Protein AF-A0A915ZMP0-F1 (afdb_monomer_lite)

Sequence (181 aa):
MRIFIPIKQNDWKDAIVLISRLVYFGYNWLREKYYDQKLHFPQGFRVSDETKKQIALWNDIIQFKHKDDNDEIFCNDPLLIVEYNQPGLAARNLRELDVANVIRGTQNYIPIAFPRVHPPQSNSVIAFNSMQTLDDAVVQLFERYSNFTQGTNHPTIGRIYVVEFRRANTFDVSERRRVFN

pLDDT: mean 74.57, std 16.62, range [29.45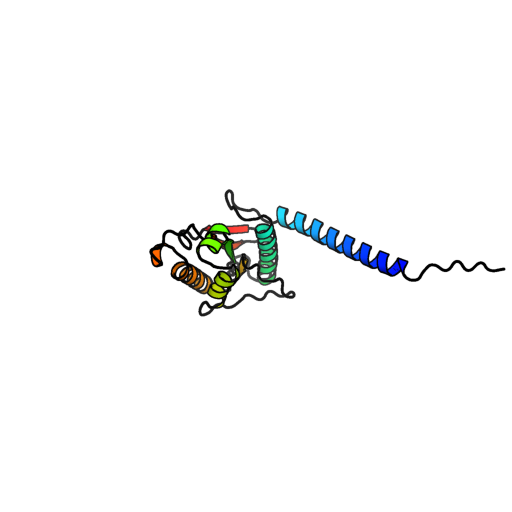, 93.19]

Radius of gyration: 22.07 Å; chains: 1; bounding box: 90×32×47 Å

Foldseek 3Di:
DDDDDDPPPVVVVVVVVVVVVVVVVVVVVVLLVVQVPLADDDPPPDDDSVVSSVVSVVLVQLCVVCVVPDQQDWSQKKKKFWFFDPQLCVQVVHDLVVLLVLLVPFPPFDFPDTPDDDDPCPSGIGIGPHPVSVVSSLVSLQCVAFCVNVVDPGDFGTWMKMWTGGGRNYIDIDTDPRSRD

Organism: NCBI:txid588596

Structure (mmCIF, N/CA/C/O backbone):
data_AF-A0A915ZMP0-F1
#
_entry.id   AF-A0A915ZMP0-F1
#
loop_
_atom_site.group_PDB
_atom_site.id
_atom_site.type_symbol
_atom_site.label_atom_id
_atom_site.label_alt_id
_atom_site.label_comp_id
_atom_site.label_asym_id
_atom_site.label_entity_id
_atom_site.label_seq_id
_atom_site.pdbx_PDB_ins_code
_atom_site.Cartn_x
_atom_site.Cartn_y
_atom_site.Cartn_z
_atom_site.occupancy
_atom_site.B_iso_or_equiv
_atom_site.auth_seq_id
_atom_site.auth_comp_id
_atom_site.auth_asym_id
_atom_site.auth_atom_id
_atom_site.pdbx_PDB_model_num
ATOM 1 N N . MET A 1 1 ? 71.442 -14.409 6.487 1.00 37.69 1 MET A N 1
ATOM 2 C CA . MET A 1 1 ? 70.434 -14.073 7.515 1.00 37.69 1 MET A CA 1
ATOM 3 C C . MET A 1 1 ? 69.215 -13.502 6.797 1.00 37.69 1 MET A C 1
ATOM 5 O O . MET A 1 1 ? 69.321 -12.422 6.236 1.00 37.69 1 MET A O 1
ATOM 9 N N . ARG A 1 2 ? 68.118 -14.262 6.666 1.00 29.45 2 ARG A N 1
ATOM 10 C CA . ARG A 1 2 ? 66.871 -13.787 6.034 1.00 29.45 2 ARG A CA 1
ATOM 11 C C . ARG A 1 2 ? 65.882 -13.447 7.145 1.00 29.45 2 ARG A C 1
ATOM 13 O O . ARG A 1 2 ? 65.534 -14.325 7.926 1.00 29.45 2 ARG A O 1
ATOM 20 N N . ILE A 1 3 ? 65.486 -12.180 7.229 1.00 34.31 3 ILE A N 1
ATOM 21 C CA . ILE A 1 3 ? 64.489 -11.694 8.185 1.00 34.31 3 ILE A CA 1
ATOM 22 C C . ILE A 1 3 ? 63.113 -12.031 7.609 1.00 34.31 3 ILE A C 1
ATOM 24 O O . ILE A 1 3 ? 62.731 -11.520 6.559 1.00 34.31 3 ILE A O 1
ATOM 28 N N . PHE A 1 4 ? 62.400 -12.932 8.279 1.00 29.95 4 PHE A N 1
ATOM 29 C CA . PHE A 1 4 ? 60.997 -13.224 8.011 1.00 29.95 4 PHE A CA 1
ATOM 30 C C . PHE A 1 4 ? 60.163 -12.258 8.854 1.00 29.95 4 PHE A C 1
ATOM 32 O O . PHE A 1 4 ? 60.204 -12.322 10.080 1.00 29.95 4 PHE A O 1
ATOM 39 N N . ILE A 1 5 ? 59.434 -11.349 8.209 1.00 39.88 5 ILE A N 1
ATOM 40 C CA . ILE A 1 5 ? 58.415 -10.533 8.875 1.00 39.88 5 ILE A CA 1
ATOM 41 C C . ILE A 1 5 ? 57.088 -11.277 8.686 1.00 39.88 5 ILE A C 1
ATOM 43 O O . ILE A 1 5 ? 56.615 -11.364 7.550 1.00 39.88 5 ILE A O 1
ATOM 47 N N . PRO A 1 6 ? 56.488 -11.867 9.735 1.00 38.12 6 PRO A N 1
ATOM 48 C CA . PRO A 1 6 ? 55.213 -12.547 9.593 1.00 38.12 6 PRO A CA 1
ATOM 49 C C . PRO A 1 6 ? 54.107 -11.493 9.489 1.00 38.12 6 PRO A C 1
ATOM 51 O O . PRO A 1 6 ? 53.745 -10.853 10.475 1.00 38.12 6 PRO A O 1
ATOM 54 N N . ILE A 1 7 ? 53.558 -11.311 8.288 1.00 44.72 7 ILE A N 1
ATOM 55 C CA . ILE A 1 7 ? 52.299 -10.584 8.109 1.00 44.72 7 ILE A CA 1
ATOM 56 C C . ILE A 1 7 ? 51.201 -11.488 8.675 1.00 44.72 7 ILE A C 1
ATOM 58 O O . ILE A 1 7 ? 50.996 -12.605 8.193 1.00 44.72 7 ILE A O 1
ATOM 62 N N . LYS A 1 8 ? 50.538 -11.042 9.748 1.00 49.28 8 LYS A N 1
ATOM 63 C CA . LYS A 1 8 ? 49.478 -11.804 10.414 1.00 49.28 8 LYS A CA 1
ATOM 64 C C . LYS A 1 8 ? 48.340 -12.061 9.424 1.00 49.28 8 LYS A C 1
ATOM 66 O O . LYS A 1 8 ? 47.734 -11.145 8.882 1.00 49.28 8 LYS A O 1
ATOM 71 N N . GLN A 1 9 ? 48.015 -13.334 9.239 1.00 49.50 9 GLN A N 1
ATOM 72 C CA . GLN A 1 9 ? 47.021 -13.858 8.295 1.00 49.50 9 GLN A CA 1
ATOM 73 C C . GLN A 1 9 ? 45.570 -13.368 8.539 1.00 49.50 9 GLN A C 1
ATOM 75 O O . GLN A 1 9 ? 44.684 -13.667 7.740 1.00 49.50 9 GLN A O 1
ATOM 80 N N . ASN A 1 10 ? 45.318 -12.602 9.609 1.00 51.00 10 ASN A N 1
ATOM 81 C CA . ASN A 1 10 ? 43.997 -12.073 9.963 1.00 51.00 10 ASN A CA 1
ATOM 82 C C . ASN A 1 10 ? 43.684 -10.681 9.385 1.00 51.00 10 ASN A C 1
ATOM 84 O O . ASN A 1 10 ? 42.510 -10.405 9.159 1.00 51.00 10 ASN A O 1
ATOM 88 N N . ASP A 1 11 ? 44.680 -9.851 9.054 1.00 55.34 11 ASP A N 1
ATOM 89 C CA . ASP A 1 11 ? 44.431 -8.464 8.603 1.00 55.34 11 ASP A CA 1
ATOM 90 C C . ASP A 1 11 ? 43.703 -8.401 7.247 1.00 55.34 11 ASP A C 1
ATOM 92 O O . ASP A 1 11 ? 42.923 -7.492 6.965 1.00 55.34 11 ASP A O 1
ATOM 96 N N . TRP A 1 12 ? 43.902 -9.417 6.406 1.00 50.44 12 TRP A N 1
ATOM 97 C CA . TRP A 1 12 ? 43.290 -9.504 5.080 1.00 50.44 12 TRP A CA 1
ATOM 98 C C . TRP A 1 12 ? 41.788 -9.790 5.137 1.00 50.44 12 TRP A C 1
ATOM 100 O O . TRP A 1 12 ? 41.036 -9.305 4.294 1.00 50.44 12 TRP A O 1
ATOM 110 N N . LYS A 1 13 ? 41.328 -10.555 6.135 1.00 52.19 13 LYS A N 1
ATOM 111 C CA . LYS A 1 13 ? 39.901 -10.868 6.303 1.00 52.19 13 LYS A CA 1
ATOM 112 C C . LYS A 1 13 ? 39.131 -9.643 6.786 1.00 52.19 13 LYS A C 1
ATOM 114 O O . LYS A 1 13 ? 38.065 -9.352 6.247 1.00 52.19 13 LYS A O 1
ATOM 119 N N . ASP A 1 14 ? 39.708 -8.892 7.718 1.00 55.78 14 ASP A N 1
ATOM 120 C CA . ASP A 1 14 ? 39.108 -7.661 8.234 1.00 55.78 14 ASP A CA 1
ATOM 121 C C . ASP A 1 14 ? 39.069 -6.565 7.159 1.00 55.78 14 ASP A C 1
ATOM 123 O O . ASP A 1 14 ? 38.050 -5.887 7.002 1.00 55.78 14 ASP A O 1
ATOM 127 N N . ALA A 1 15 ? 40.112 -6.466 6.327 1.00 54.88 15 ALA A N 1
ATOM 128 C CA . ALA A 1 15 ? 40.125 -5.581 5.163 1.00 54.88 15 ALA A CA 1
ATOM 129 C C . ALA A 1 15 ? 39.046 -5.949 4.125 1.00 54.88 15 ALA A C 1
ATOM 131 O O . ALA A 1 15 ? 38.355 -5.065 3.621 1.00 54.88 15 ALA A O 1
ATOM 132 N N . ILE A 1 16 ? 38.836 -7.240 3.837 1.00 59.44 16 ILE A N 1
ATOM 133 C CA . ILE A 1 16 ? 37.785 -7.700 2.910 1.00 59.44 16 ILE A CA 1
ATOM 134 C C . ILE A 1 16 ? 36.386 -7.397 3.458 1.00 59.44 16 ILE A C 1
ATOM 136 O O . ILE A 1 16 ? 35.515 -6.960 2.702 1.00 59.44 16 ILE A O 1
ATOM 140 N N . VAL A 1 17 ? 36.154 -7.581 4.760 1.00 57.53 17 VAL A N 1
ATOM 141 C CA . VAL A 1 17 ? 34.871 -7.240 5.398 1.00 57.53 17 VAL A CA 1
ATOM 142 C C . VAL A 1 17 ? 34.627 -5.730 5.354 1.00 57.53 17 VAL A C 1
ATOM 144 O O . VAL A 1 17 ? 33.513 -5.303 5.046 1.00 57.53 17 VAL A O 1
ATOM 147 N N . LEU A 1 18 ? 35.655 -4.915 5.600 1.00 50.53 18 LEU A N 1
ATOM 148 C CA . LEU A 1 18 ? 35.561 -3.456 5.532 1.00 50.53 18 LEU A CA 1
ATOM 149 C C . LEU A 1 18 ? 35.274 -2.969 4.102 1.00 50.53 18 LEU A C 1
ATOM 151 O O . LEU A 1 18 ? 34.370 -2.161 3.905 1.00 50.53 18 LEU A O 1
ATOM 155 N N . ILE A 1 19 ? 35.974 -3.510 3.099 1.00 58.00 19 ILE A N 1
ATOM 156 C CA . ILE A 1 19 ? 35.745 -3.202 1.678 1.00 58.00 19 ILE A CA 1
ATOM 157 C C . ILE A 1 19 ? 34.342 -3.640 1.255 1.00 58.00 19 ILE A C 1
ATOM 159 O O . ILE A 1 19 ? 33.632 -2.871 0.617 1.00 58.00 19 ILE A O 1
ATOM 163 N N . SER A 1 20 ? 33.895 -4.830 1.662 1.00 50.09 20 SER A N 1
ATOM 164 C CA . SER A 1 20 ? 32.544 -5.318 1.353 1.00 50.09 20 SER A CA 1
ATOM 165 C C . SER A 1 20 ? 31.467 -4.416 1.959 1.00 50.09 20 SER A C 1
ATOM 167 O O . SER A 1 20 ? 30.480 -4.103 1.296 1.00 50.09 20 SER A O 1
ATOM 169 N N . ARG A 1 21 ? 31.673 -3.936 3.193 1.00 47.47 21 ARG A N 1
ATOM 170 C CA . ARG A 1 21 ? 30.782 -2.962 3.838 1.00 47.47 21 ARG A CA 1
ATOM 171 C C . ARG A 1 21 ? 30.794 -1.621 3.117 1.00 47.47 21 ARG A C 1
ATOM 173 O O . ARG A 1 21 ? 29.723 -1.078 2.899 1.00 47.47 21 ARG A O 1
ATOM 180 N N . LEU A 1 22 ? 31.954 -1.111 2.706 1.00 49.53 22 LEU A N 1
ATOM 181 C CA . LEU A 1 22 ? 32.071 0.152 1.968 1.00 49.53 22 LEU A CA 1
ATOM 182 C C . LEU A 1 22 ? 31.454 0.078 0.566 1.00 49.53 22 LEU A C 1
ATOM 184 O O . LEU A 1 22 ? 30.780 1.016 0.156 1.00 49.53 22 LEU A O 1
ATOM 188 N N . VAL A 1 23 ? 31.620 -1.040 -0.145 1.00 55.31 23 VAL A N 1
ATOM 189 C CA . VAL A 1 23 ? 30.978 -1.281 -1.447 1.00 55.31 23 VAL A CA 1
ATOM 190 C C . VAL A 1 23 ? 29.467 -1.402 -1.281 1.00 55.31 23 VAL A C 1
ATOM 192 O O . VAL A 1 23 ? 28.727 -0.785 -2.039 1.00 55.31 23 VAL A O 1
ATOM 195 N N . TYR A 1 24 ? 28.992 -2.128 -0.267 1.00 47.84 24 TYR A N 1
ATOM 196 C CA . TYR A 1 24 ? 27.564 -2.233 0.039 1.00 47.84 24 TYR A CA 1
ATOM 197 C C . TYR A 1 24 ? 26.959 -0.880 0.436 1.00 47.84 24 TYR A C 1
ATOM 199 O O . TYR A 1 24 ? 25.884 -0.516 -0.037 1.00 47.84 24 TYR A O 1
ATOM 207 N N . PHE A 1 25 ? 27.667 -0.103 1.259 1.00 47.59 25 PHE A N 1
ATOM 208 C CA . PHE A 1 25 ? 27.235 1.224 1.693 1.00 47.59 25 PHE A CA 1
ATOM 209 C C . PHE A 1 25 ? 27.260 2.228 0.537 1.00 47.59 25 PHE A C 1
ATOM 211 O O . PHE A 1 25 ? 26.310 2.979 0.368 1.00 47.59 25 PHE A O 1
ATOM 218 N N . GLY A 1 26 ? 28.294 2.198 -0.309 1.00 46.47 26 GLY A N 1
ATOM 219 C CA . GLY A 1 26 ? 28.393 3.022 -1.514 1.00 46.47 26 GLY A CA 1
ATOM 220 C C . GLY A 1 26 ? 27.340 2.662 -2.562 1.00 46.47 26 GLY A C 1
ATOM 221 O O . GLY A 1 26 ? 26.733 3.555 -3.146 1.00 46.47 26 GLY A O 1
ATOM 222 N N . TYR A 1 27 ? 27.063 1.370 -2.753 1.00 53.25 27 TYR A N 1
ATOM 223 C CA . TYR A 1 27 ? 25.989 0.884 -3.618 1.00 53.25 27 TYR A CA 1
ATOM 224 C C . TYR A 1 27 ? 24.617 1.322 -3.103 1.00 53.25 27 TYR A C 1
ATOM 226 O O . TYR A 1 27 ? 23.830 1.856 -3.876 1.00 53.25 27 TYR A O 1
ATOM 234 N N . ASN A 1 28 ? 24.342 1.172 -1.803 1.00 50.56 28 ASN A N 1
ATOM 235 C CA . ASN A 1 28 ? 23.090 1.643 -1.213 1.00 50.56 28 ASN A CA 1
ATOM 236 C C . ASN A 1 28 ? 22.965 3.168 -1.259 1.00 50.56 28 ASN A C 1
ATOM 238 O O . ASN A 1 28 ? 21.896 3.656 -1.593 1.00 50.56 28 ASN A O 1
ATOM 242 N N . TRP A 1 29 ? 24.039 3.919 -1.018 1.00 51.72 29 TRP A N 1
ATOM 243 C CA . TRP A 1 29 ? 24.025 5.382 -1.091 1.00 51.72 29 TRP A CA 1
ATOM 244 C C . TRP A 1 29 ? 23.791 5.898 -2.521 1.00 51.72 29 TRP A C 1
ATOM 246 O O . TRP A 1 29 ? 22.974 6.792 -2.740 1.00 51.72 29 TRP A O 1
ATOM 256 N N . LEU A 1 30 ? 24.450 5.301 -3.522 1.00 54.97 30 LEU A N 1
ATOM 257 C CA . LEU A 1 30 ? 24.200 5.604 -4.937 1.00 54.97 30 LEU A CA 1
ATOM 258 C C . LEU A 1 30 ? 22.776 5.224 -5.351 1.00 54.97 30 LEU A C 1
ATOM 260 O O . LEU A 1 30 ? 22.126 5.968 -6.081 1.00 54.97 30 LEU A O 1
ATOM 264 N N . ARG A 1 31 ? 22.283 4.087 -4.860 1.00 56.31 31 ARG A N 1
ATOM 265 C CA . ARG A 1 31 ? 20.929 3.592 -5.102 1.00 56.31 31 ARG A CA 1
ATOM 266 C C . ARG A 1 31 ? 19.859 4.475 -4.450 1.00 56.31 31 ARG A C 1
ATOM 268 O O . ARG A 1 31 ? 18.846 4.745 -5.081 1.00 56.31 31 ARG A O 1
ATOM 275 N N . GLU A 1 32 ? 20.088 4.977 -3.239 1.00 55.88 32 GLU A N 1
ATOM 276 C CA . GLU A 1 32 ? 19.208 5.950 -2.577 1.00 55.88 32 GLU A CA 1
ATOM 277 C C . GLU A 1 32 ? 19.115 7.246 -3.380 1.00 55.88 32 GLU A C 1
ATOM 279 O O . GLU A 1 32 ? 18.018 7.701 -3.697 1.00 55.88 32 GLU A O 1
ATOM 284 N N . LYS A 1 33 ? 20.263 7.792 -3.798 1.00 57.44 33 LYS A N 1
ATOM 285 C CA . LYS A 1 33 ? 20.307 9.010 -4.615 1.00 57.44 33 LYS A 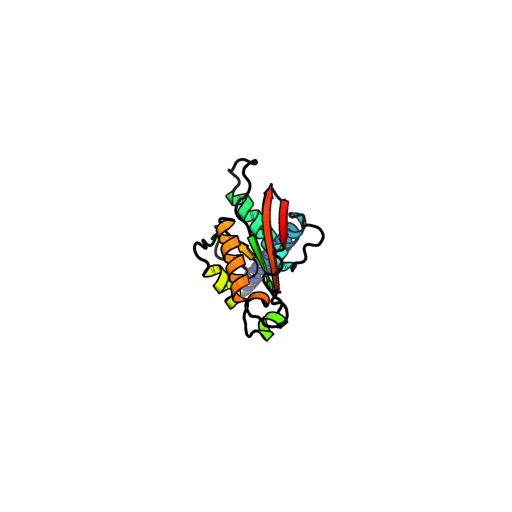CA 1
ATOM 286 C C . LYS A 1 33 ? 19.660 8.818 -5.993 1.00 57.44 33 LYS A C 1
ATOM 288 O O . LYS A 1 33 ? 19.098 9.758 -6.546 1.00 57.44 33 LYS A O 1
ATOM 293 N N . TYR A 1 34 ? 19.740 7.606 -6.540 1.00 60.91 34 TYR A N 1
ATOM 294 C CA . TYR A 1 34 ? 19.104 7.219 -7.798 1.00 60.91 34 TYR A CA 1
ATOM 295 C C . TYR A 1 34 ? 17.572 7.181 -7.687 1.00 60.91 34 TYR A C 1
ATOM 297 O O . TYR A 1 34 ? 16.885 7.688 -8.573 1.00 60.91 34 TYR A O 1
ATOM 305 N N . TYR A 1 35 ? 17.026 6.632 -6.598 1.00 60.50 35 TYR A N 1
ATOM 306 C CA . TYR A 1 35 ? 15.575 6.527 -6.416 1.00 60.50 35 TYR A CA 1
ATOM 307 C C . TYR A 1 35 ? 14.889 7.876 -6.193 1.00 60.50 35 TYR A C 1
ATOM 309 O O . TYR A 1 35 ? 13.816 8.097 -6.756 1.00 60.50 35 TYR A O 1
ATOM 317 N N . ASP A 1 36 ? 15.531 8.798 -5.474 1.00 58.78 36 ASP A N 1
ATOM 318 C CA . ASP A 1 36 ? 15.005 10.155 -5.274 1.00 58.78 36 ASP A CA 1
ATOM 319 C C . ASP A 1 36 ? 14.913 10.965 -6.581 1.00 58.78 36 ASP A C 1
ATOM 321 O O . ASP A 1 36 ? 14.104 11.884 -6.684 1.00 58.78 36 ASP A O 1
ATOM 325 N N . GLN A 1 37 ? 15.720 10.636 -7.597 1.00 62.41 37 GLN A N 1
ATOM 326 C CA . GLN A 1 37 ? 15.758 11.368 -8.870 1.00 62.41 37 GLN A CA 1
ATOM 327 C C . GLN A 1 37 ? 14.833 10.799 -9.951 1.00 62.41 37 GLN A C 1
ATOM 329 O O . GLN A 1 37 ? 14.531 11.500 -10.915 1.00 62.41 37 GLN A O 1
ATOM 334 N N . LYS A 1 38 ? 14.408 9.535 -9.833 1.00 66.94 38 LYS A N 1
ATOM 335 C CA . LYS A 1 38 ? 13.768 8.810 -10.942 1.00 66.94 38 LYS A CA 1
ATOM 336 C C . LYS A 1 38 ? 12.246 8.953 -10.993 1.00 66.94 38 LYS A C 1
ATOM 338 O O . LYS A 1 38 ? 11.664 8.832 -12.067 1.00 66.94 38 LYS A O 1
ATOM 343 N N . LEU A 1 39 ? 11.603 9.193 -9.850 1.00 73.00 39 LEU A N 1
ATOM 344 C CA . LEU A 1 39 ? 10.148 9.274 -9.742 1.00 73.00 39 LEU A CA 1
ATOM 345 C C . LEU A 1 39 ? 9.678 10.687 -9.397 1.00 73.00 39 LEU A C 1
ATOM 347 O O . LEU A 1 39 ? 10.086 11.275 -8.397 1.00 73.00 39 LEU A O 1
ATOM 351 N N . HIS A 1 40 ? 8.739 11.200 -10.189 1.00 76.38 40 HIS A N 1
ATOM 352 C CA . HIS A 1 40 ? 8.050 12.448 -9.884 1.00 76.38 40 HIS A CA 1
ATOM 353 C C . HIS A 1 40 ? 6.855 12.179 -8.969 1.00 76.38 40 HIS A C 1
ATOM 355 O O . HIS A 1 40 ? 5.778 11.806 -9.428 1.00 76.38 40 HIS A O 1
ATOM 361 N N . PHE A 1 41 ? 7.043 12.369 -7.661 1.00 78.62 41 PHE A N 1
ATOM 362 C CA . PHE A 1 41 ? 5.948 12.249 -6.702 1.00 78.62 41 PHE A CA 1
ATOM 363 C C . PHE A 1 41 ? 4.963 13.425 -6.824 1.00 78.62 41 PHE A C 1
ATOM 365 O O . PHE A 1 41 ? 5.402 14.580 -6.828 1.00 78.62 41 PHE A O 1
ATOM 372 N N . PRO A 1 42 ? 3.641 13.165 -6.879 1.00 75.12 42 PRO A N 1
ATOM 373 C CA . PRO A 1 42 ? 2.636 14.219 -6.933 1.00 75.12 42 PRO A CA 1
ATOM 374 C C . PRO A 1 42 ? 2.726 15.181 -5.746 1.00 75.12 42 PRO A C 1
ATOM 376 O O . PRO A 1 42 ? 3.005 14.787 -4.607 1.00 75.12 42 PRO A O 1
ATOM 379 N N . GLN A 1 43 ? 2.420 16.455 -5.991 1.00 73.00 43 GLN A N 1
ATOM 380 C CA . GLN A 1 43 ? 2.384 17.463 -4.938 1.00 73.00 43 GLN A CA 1
ATOM 381 C C . GLN A 1 43 ? 1.331 17.089 -3.882 1.00 73.00 43 GLN A C 1
ATOM 383 O O . GLN A 1 43 ? 0.168 16.856 -4.196 1.00 73.00 43 GLN A O 1
ATOM 388 N N . GLY A 1 44 ? 1.735 17.034 -2.610 1.00 72.62 44 GLY A N 1
ATOM 389 C CA . GLY A 1 44 ? 0.841 16.670 -1.506 1.00 72.62 44 GLY A CA 1
ATOM 390 C C . GLY A 1 44 ? 0.744 15.170 -1.211 1.00 72.62 44 GLY A C 1
ATOM 391 O O . GLY A 1 44 ? 0.074 14.806 -0.245 1.00 72.62 44 GLY A O 1
ATOM 392 N N . PHE A 1 45 ? 1.452 14.311 -1.952 1.00 80.81 45 PHE A N 1
ATOM 393 C CA . PHE A 1 45 ? 1.618 12.907 -1.582 1.00 80.81 45 PHE A CA 1
ATOM 394 C C . PHE A 1 45 ? 2.514 12.785 -0.336 1.00 80.81 45 PHE A C 1
ATOM 396 O O . PHE A 1 45 ? 3.717 13.047 -0.381 1.00 80.81 45 PHE A O 1
ATOM 403 N N . ARG A 1 46 ? 1.907 12.443 0.808 1.00 81.44 46 ARG A N 1
ATOM 404 C CA . ARG A 1 46 ? 2.563 12.410 2.126 1.00 81.44 46 ARG A CA 1
ATOM 405 C C . ARG A 1 46 ? 2.690 10.975 2.631 1.00 81.44 46 ARG A C 1
ATOM 407 O O . ARG A 1 46 ? 1.795 10.474 3.309 1.00 81.44 46 ARG A O 1
ATOM 414 N N . VAL A 1 47 ? 3.821 10.357 2.311 1.00 83.06 47 VAL A N 1
ATOM 415 C CA . VAL A 1 47 ? 4.273 9.060 2.840 1.00 83.06 47 VAL A CA 1
ATOM 416 C C . VAL A 1 47 ? 5.712 9.188 3.335 1.00 83.06 47 VAL A C 1
ATOM 418 O O . VAL A 1 47 ? 6.390 10.167 2.998 1.00 83.06 47 VAL A O 1
ATOM 421 N N . SER A 1 48 ? 6.174 8.223 4.134 1.00 83.31 48 SER A N 1
ATOM 422 C CA . SER A 1 48 ? 7.555 8.223 4.629 1.00 83.31 48 SER A CA 1
ATOM 423 C C . SER A 1 48 ? 8.572 8.141 3.480 1.00 83.31 48 SER A C 1
ATOM 425 O O . SER A 1 48 ? 8.278 7.587 2.418 1.00 83.31 48 SER A O 1
ATOM 427 N N . ASP A 1 49 ? 9.783 8.670 3.674 1.00 81.56 49 ASP A N 1
ATOM 428 C CA . ASP A 1 49 ? 10.831 8.578 2.645 1.00 81.56 49 ASP A CA 1
ATOM 429 C C . ASP A 1 49 ? 11.252 7.125 2.386 1.00 81.56 49 ASP A C 1
ATOM 431 O O . ASP A 1 49 ? 11.561 6.766 1.253 1.00 81.56 49 ASP A O 1
ATOM 435 N N . GLU A 1 50 ? 11.170 6.255 3.396 1.00 79.12 50 GLU A N 1
ATOM 436 C CA . GLU A 1 50 ? 11.363 4.816 3.206 1.00 79.12 50 GLU A CA 1
ATOM 437 C C . GLU A 1 50 ? 10.284 4.234 2.285 1.00 79.12 50 GLU A C 1
ATOM 439 O O . GLU A 1 50 ? 10.602 3.539 1.323 1.00 79.12 50 GLU A O 1
ATOM 444 N N . THR A 1 51 ? 9.014 4.599 2.489 1.00 83.06 51 THR A N 1
ATOM 445 C CA . THR A 1 51 ? 7.916 4.210 1.592 1.00 83.06 51 THR A CA 1
ATOM 446 C C . THR A 1 51 ? 8.186 4.690 0.160 1.00 83.06 51 THR A C 1
ATOM 448 O O . THR A 1 51 ? 8.006 3.919 -0.779 1.00 83.06 51 THR A O 1
ATOM 451 N N . LYS A 1 52 ? 8.687 5.920 -0.040 1.00 83.75 52 LYS A N 1
ATOM 452 C CA . LYS A 1 52 ? 9.060 6.426 -1.379 1.00 83.75 52 LYS A CA 1
ATOM 453 C C . LYS A 1 52 ? 10.164 5.597 -2.033 1.00 83.75 52 LYS A C 1
ATOM 455 O O . LYS A 1 52 ? 10.035 5.251 -3.207 1.00 83.75 52 LYS A O 1
ATOM 460 N N . LYS A 1 53 ? 11.210 5.231 -1.284 1.00 79.44 53 LYS A N 1
ATOM 461 C CA . LYS A 1 53 ? 12.283 4.347 -1.774 1.00 79.44 53 LYS A CA 1
ATOM 462 C C . LYS A 1 53 ? 11.736 2.986 -2.190 1.00 79.44 53 LYS A C 1
ATOM 464 O O . LYS A 1 53 ? 12.106 2.477 -3.247 1.00 79.44 53 LYS A O 1
ATOM 469 N N . GLN A 1 54 ? 10.821 2.420 -1.400 1.00 80.38 54 GLN A N 1
ATOM 470 C CA . GLN A 1 54 ? 10.148 1.173 -1.759 1.00 80.38 54 GLN A CA 1
ATOM 471 C C . GLN A 1 54 ? 9.332 1.347 -3.045 1.00 80.38 54 GLN A C 1
ATOM 473 O O . GLN A 1 54 ? 9.477 0.541 -3.955 1.00 80.38 54 GLN A O 1
ATOM 478 N N . ILE A 1 55 ? 8.537 2.414 -3.185 1.00 83.88 55 ILE A N 1
ATOM 479 C CA . ILE A 1 55 ? 7.775 2.691 -4.420 1.00 83.88 55 ILE A CA 1
ATOM 480 C C . ILE A 1 55 ? 8.704 2.788 -5.636 1.00 83.88 55 ILE A C 1
ATOM 482 O O . ILE A 1 55 ? 8.394 2.224 -6.680 1.00 83.88 55 ILE A O 1
ATOM 486 N N . ALA A 1 56 ? 9.855 3.452 -5.509 1.00 82.81 56 ALA A N 1
ATOM 487 C CA . ALA A 1 56 ? 10.838 3.551 -6.587 1.00 82.81 56 ALA A CA 1
ATOM 488 C C . ALA A 1 56 ? 11.431 2.188 -6.973 1.00 82.81 56 ALA A C 1
ATOM 490 O O . ALA A 1 56 ? 11.601 1.896 -8.157 1.00 82.81 56 ALA A O 1
ATOM 491 N N . LEU A 1 57 ? 11.667 1.319 -5.987 1.00 80.38 57 LEU A N 1
ATOM 492 C CA . LEU A 1 57 ? 12.040 -0.069 -6.231 1.00 80.38 57 LEU A CA 1
ATOM 493 C C . LEU A 1 57 ? 10.932 -0.837 -6.968 1.00 80.38 57 LEU A C 1
ATOM 495 O O . LEU A 1 57 ? 11.220 -1.514 -7.953 1.00 80.38 57 LEU A O 1
ATOM 499 N N . TRP A 1 58 ? 9.679 -0.726 -6.519 1.00 81.50 58 TRP A N 1
ATOM 500 C CA . TRP A 1 58 ? 8.541 -1.382 -7.170 1.00 81.50 58 TRP A CA 1
ATOM 501 C C . TRP A 1 58 ? 8.320 -0.869 -8.595 1.00 81.50 58 TRP A C 1
ATOM 503 O O . TRP A 1 58 ? 8.054 -1.677 -9.479 1.00 81.50 58 TRP A O 1
ATOM 513 N N . ASN A 1 59 ? 8.503 0.430 -8.848 1.00 82.19 59 ASN A N 1
ATOM 514 C CA . ASN A 1 59 ? 8.457 1.001 -10.193 1.00 82.19 59 ASN A CA 1
ATOM 515 C C . ASN A 1 59 ? 9.444 0.296 -11.126 1.00 82.19 59 ASN A C 1
ATOM 517 O O . ASN A 1 59 ? 9.043 -0.211 -12.164 1.00 82.19 59 ASN A O 1
ATOM 521 N N . ASP A 1 60 ? 10.722 0.214 -10.751 1.00 79.75 60 ASP A N 1
ATOM 522 C CA . ASP A 1 60 ? 11.749 -0.411 -11.595 1.00 79.75 60 ASP A CA 1
ATOM 523 C C . ASP A 1 60 ? 11.427 -1.872 -11.917 1.00 79.75 60 ASP A C 1
ATOM 525 O O . ASP A 1 60 ? 11.663 -2.353 -13.025 1.00 79.75 60 ASP A O 1
ATOM 529 N N . ILE A 1 61 ? 10.866 -2.569 -10.935 1.00 78.00 61 ILE A N 1
ATOM 530 C CA . ILE A 1 61 ? 10.458 -3.961 -11.049 1.00 78.00 61 ILE A CA 1
ATOM 531 C C . ILE A 1 61 ? 9.264 -4.118 -12.007 1.00 78.00 61 ILE A C 1
ATOM 533 O O . ILE A 1 61 ? 9.300 -4.984 -12.883 1.00 78.00 61 ILE A O 1
ATOM 537 N N . ILE A 1 62 ? 8.228 -3.288 -11.863 1.00 79.25 62 ILE A N 1
ATOM 538 C CA . ILE A 1 62 ? 7.040 -3.292 -12.728 1.00 79.25 62 ILE A CA 1
ATOM 539 C C . ILE A 1 62 ? 7.436 -2.927 -14.165 1.00 79.25 62 ILE A C 1
ATOM 541 O O . ILE A 1 62 ? 7.084 -3.644 -15.098 1.00 79.25 62 ILE A O 1
ATOM 545 N N . GLN A 1 63 ? 8.254 -1.886 -14.346 1.00 78.81 63 GLN A N 1
ATOM 546 C CA . GLN A 1 63 ? 8.787 -1.490 -15.654 1.00 78.81 63 GLN A CA 1
ATOM 547 C C . GLN A 1 63 ? 9.585 -2.627 -16.304 1.00 78.81 63 GLN A C 1
ATOM 549 O O . GLN A 1 63 ? 9.436 -2.894 -17.490 1.00 78.81 63 GLN A O 1
ATOM 554 N N . PHE A 1 64 ? 10.409 -3.344 -15.533 1.00 78.81 64 PHE A N 1
ATOM 555 C CA . PHE A 1 64 ? 11.145 -4.496 -16.051 1.00 78.81 64 PHE A CA 1
ATOM 556 C C . PHE A 1 64 ? 10.224 -5.655 -16.456 1.00 78.81 64 PHE A C 1
ATOM 558 O O . PHE A 1 64 ? 10.491 -6.313 -17.461 1.00 78.81 64 PHE A O 1
ATOM 565 N N . LYS A 1 65 ? 9.160 -5.917 -15.687 1.00 78.19 65 LYS A N 1
ATOM 566 C CA . LYS A 1 65 ? 8.166 -6.957 -15.995 1.00 78.19 65 LYS A CA 1
ATOM 567 C C . LYS A 1 65 ? 7.447 -6.675 -17.317 1.00 78.19 65 LYS A C 1
ATOM 569 O O . LYS A 1 65 ? 7.241 -7.608 -18.082 1.00 78.19 65 LYS A O 1
ATOM 574 N N . HIS A 1 66 ? 7.113 -5.413 -17.573 1.00 78.50 66 HIS A N 1
ATOM 575 C CA . HIS A 1 66 ? 6.351 -4.968 -18.742 1.00 78.50 66 HIS A CA 1
ATOM 576 C C . HIS A 1 66 ? 7.230 -4.393 -19.869 1.00 78.50 66 HIS A C 1
ATOM 578 O O . HIS A 1 66 ? 6.721 -3.763 -20.784 1.00 78.50 66 HIS A O 1
ATOM 584 N N . LYS A 1 67 ? 8.553 -4.606 -19.836 1.00 77.88 67 LYS A N 1
ATOM 585 C CA . LYS A 1 67 ? 9.510 -3.997 -20.786 1.00 77.88 67 LYS A CA 1
ATOM 586 C C . LYS A 1 67 ? 9.289 -4.374 -22.261 1.00 77.88 67 LYS A C 1
ATOM 588 O O . LYS A 1 67 ? 9.786 -3.676 -23.136 1.00 77.88 67 LYS A O 1
ATOM 593 N N . ASP A 1 68 ? 8.658 -5.525 -22.500 1.00 78.56 68 ASP A N 1
ATOM 594 C CA . ASP A 1 68 ? 8.385 -6.079 -23.831 1.00 78.56 68 ASP A CA 1
ATOM 595 C C . ASP A 1 68 ? 6.899 -5.906 -24.210 1.00 78.56 68 ASP A C 1
ATOM 597 O O . ASP A 1 68 ? 6.497 -6.261 -25.321 1.00 78.56 68 ASP A O 1
ATOM 601 N N . ASP A 1 69 ? 6.083 -5.374 -23.293 1.00 73.88 69 ASP A N 1
ATOM 602 C CA . ASP A 1 69 ? 4.702 -5.015 -23.582 1.00 73.88 69 ASP A CA 1
ATOM 603 C C . ASP A 1 69 ? 4.699 -3.723 -24.405 1.00 73.88 69 ASP A C 1
ATOM 605 O O . ASP A 1 69 ? 5.578 -2.874 -24.273 1.00 73.88 69 ASP A O 1
ATOM 609 N N . ASN A 1 70 ? 3.723 -3.582 -25.301 1.00 64.88 70 ASN A N 1
ATOM 610 C CA . ASN A 1 70 ? 3.597 -2.375 -26.114 1.00 64.88 70 ASN A CA 1
ATOM 611 C C . ASN A 1 70 ? 3.447 -1.151 -25.190 1.00 64.88 70 ASN A C 1
ATOM 613 O O . ASN A 1 70 ? 2.680 -1.223 -24.238 1.00 64.88 70 ASN A O 1
ATOM 617 N N . ASP A 1 71 ? 4.113 -0.030 -25.482 1.00 57.31 71 ASP A N 1
ATOM 618 C CA . ASP A 1 71 ? 4.105 1.185 -24.645 1.00 57.31 71 ASP A CA 1
ATOM 619 C C . ASP A 1 71 ? 2.690 1.788 -24.448 1.00 57.31 71 ASP A C 1
ATOM 621 O O . ASP A 1 71 ? 2.469 2.625 -23.570 1.00 57.31 71 ASP A O 1
ATOM 625 N N . GLU A 1 72 ? 1.717 1.365 -25.265 1.00 54.31 72 GLU A N 1
ATOM 626 C CA . GLU A 1 72 ? 0.285 1.672 -25.119 1.00 54.31 72 GLU A CA 1
ATOM 627 C C . GLU A 1 72 ? -0.445 0.784 -24.084 1.00 54.31 72 GLU A C 1
ATOM 629 O O . GLU A 1 72 ? -1.563 1.103 -23.674 1.00 54.31 72 GLU A O 1
ATOM 634 N N . ILE A 1 73 ? 0.164 -0.327 -23.655 1.00 55.53 73 ILE A N 1
ATOM 635 C CA . ILE A 1 73 ? -0.332 -1.238 -22.618 1.00 55.53 73 ILE A CA 1
ATOM 636 C C . ILE A 1 73 ? 0.140 -0.713 -21.259 1.00 55.53 73 ILE A C 1
ATOM 638 O O . ILE A 1 73 ? 1.323 -0.677 -20.934 1.00 55.53 73 ILE A O 1
ATOM 642 N N . PHE A 1 74 ? -0.826 -0.298 -20.447 1.00 60.72 74 PHE A N 1
ATOM 643 C CA . PHE A 1 74 ? -0.611 0.165 -19.081 1.00 60.72 74 PHE A CA 1
ATOM 644 C C . PHE A 1 74 ? 0.019 -0.929 -18.203 1.00 60.72 74 PHE A C 1
ATOM 646 O O . PHE A 1 74 ? -0.318 -2.110 -18.330 1.00 60.72 74 PHE A O 1
ATOM 653 N N . CYS A 1 75 ? 0.875 -0.544 -17.247 1.00 69.12 75 CYS A N 1
ATOM 654 C CA . CYS A 1 75 ? 1.318 -1.475 -16.213 1.00 69.12 75 CYS A CA 1
ATOM 655 C C . CYS A 1 75 ? 0.139 -1.740 -15.260 1.00 69.12 75 CYS A C 1
ATOM 657 O O . CYS A 1 75 ? -0.139 -0.961 -14.350 1.00 69.12 75 CYS A O 1
ATOM 659 N N . ASN A 1 76 ? -0.580 -2.838 -15.491 1.00 71.31 76 ASN A N 1
ATOM 660 C CA . ASN A 1 76 ? -1.824 -3.172 -14.788 1.00 71.31 76 ASN A CA 1
ATOM 661 C C . ASN A 1 76 ? -1.633 -3.687 -13.351 1.00 71.31 76 ASN A C 1
ATOM 663 O O . ASN A 1 76 ? -2.609 -4.115 -12.740 1.00 71.31 76 ASN A O 1
ATOM 667 N N . ASP A 1 77 ? -0.412 -3.669 -12.816 1.00 80.06 77 ASP A N 1
ATOM 668 C CA . ASP A 1 77 ? -0.117 -4.077 -11.442 1.00 80.06 77 ASP A CA 1
ATOM 669 C C . ASP A 1 77 ? -0.259 -2.872 -10.487 1.00 80.06 77 ASP A C 1
ATOM 671 O O . ASP A 1 77 ? 0.656 -2.040 -10.419 1.00 80.06 77 ASP A O 1
ATOM 675 N N . PRO A 1 78 ? -1.361 -2.732 -9.724 1.00 87.25 78 PRO A N 1
ATOM 676 C CA . PRO A 1 78 ? -1.459 -1.675 -8.731 1.00 87.25 78 PRO A CA 1
ATOM 677 C C . PRO A 1 78 ? -0.671 -1.999 -7.462 1.00 87.25 78 PRO A C 1
ATOM 679 O O . PRO A 1 78 ? -0.551 -3.152 -7.032 1.00 87.25 78 PRO A O 1
ATOM 682 N N . LEU A 1 79 ? -0.203 -0.939 -6.802 1.00 89.06 79 LEU A N 1
ATOM 683 C CA . LEU A 1 79 ? 0.316 -1.022 -5.440 1.00 89.06 79 LEU A CA 1
ATOM 684 C C . LEU A 1 79 ? -0.691 -0.437 -4.455 1.00 89.06 79 LEU A C 1
ATOM 686 O O . LEU A 1 79 ? -1.204 0.665 -4.644 1.00 89.06 79 LEU A O 1
ATOM 690 N N . LEU A 1 80 ? -0.908 -1.151 -3.360 1.00 91.19 80 LEU A N 1
ATOM 691 C CA . LEU A 1 80 ? -1.603 -0.676 -2.178 1.00 91.19 80 LEU A CA 1
ATOM 692 C C . LEU A 1 80 ? -0.571 -0.237 -1.141 1.00 91.19 80 LEU A C 1
ATOM 694 O O . LEU A 1 80 ? 0.277 -1.026 -0.720 1.00 91.19 80 LEU A O 1
ATOM 698 N N . ILE A 1 81 ? -0.664 1.014 -0.708 1.00 90.94 81 ILE A N 1
ATOM 699 C CA . ILE A 1 81 ? 0.163 1.572 0.356 1.00 90.94 81 ILE A CA 1
ATOM 700 C C . ILE A 1 81 ? -0.696 1.781 1.594 1.00 90.94 81 ILE A C 1
ATOM 702 O O . ILE A 1 81 ? -1.750 2.410 1.512 1.00 90.94 81 ILE A O 1
ATOM 706 N N . VAL A 1 82 ? -0.221 1.308 2.742 1.00 90.25 82 VAL A N 1
ATOM 707 C CA . VAL A 1 82 ? -0.871 1.472 4.043 1.00 90.25 82 VAL A CA 1
ATOM 708 C C . VAL A 1 82 ? 0.092 2.177 4.995 1.00 90.25 82 VAL A C 1
ATOM 710 O O . VAL A 1 82 ? 1.118 1.623 5.380 1.00 90.25 82 VAL A O 1
ATOM 713 N N . GLU A 1 83 ? -0.242 3.405 5.383 1.00 88.62 83 GLU A N 1
ATOM 714 C CA . GLU A 1 83 ? 0.508 4.181 6.376 1.00 88.62 83 GLU A CA 1
ATOM 715 C C . GLU A 1 83 ? -0.203 4.077 7.728 1.00 88.62 83 GLU A C 1
ATOM 717 O O . GLU A 1 83 ? -1.333 4.551 7.891 1.00 88.62 83 GLU A O 1
ATOM 722 N N . TYR A 1 84 ? 0.453 3.434 8.692 1.00 87.94 84 TYR A N 1
ATOM 723 C CA . TYR A 1 84 ? -0.111 3.153 10.008 1.00 87.94 84 TYR A CA 1
ATOM 724 C C . TYR A 1 84 ? 0.012 4.346 10.961 1.00 87.94 84 TYR A C 1
ATOM 726 O O . TYR A 1 84 ? 1.051 4.993 11.071 1.00 87.94 84 TYR A O 1
ATOM 734 N N . ASN A 1 85 ? -1.046 4.591 11.726 1.00 89.69 85 ASN A N 1
ATOM 735 C CA . ASN A 1 85 ? -1.070 5.491 12.868 1.00 89.69 85 ASN A CA 1
ATOM 736 C C . ASN A 1 85 ? -0.897 4.667 14.153 1.00 89.69 85 ASN A C 1
ATOM 738 O O . ASN A 1 85 ? -1.841 4.023 14.616 1.00 89.69 85 ASN A O 1
ATOM 742 N N . GLN A 1 86 ? 0.303 4.696 14.738 1.00 89.44 86 GLN A N 1
ATOM 743 C CA . GLN A 1 86 ? 0.658 3.879 15.908 1.00 89.44 86 GLN A CA 1
ATOM 744 C C . GLN A 1 86 ? -0.307 4.063 17.102 1.00 89.44 86 GLN A C 1
ATOM 746 O O . GLN A 1 86 ? -0.808 3.060 17.612 1.00 89.44 86 GLN A O 1
ATOM 751 N N . PRO A 1 87 ? -0.680 5.295 17.512 1.00 90.50 87 PRO A N 1
ATOM 752 C CA . PRO A 1 87 ? -1.758 5.507 18.482 1.00 90.50 87 PRO A CA 1
ATOM 753 C C . PRO A 1 87 ? -3.095 4.839 18.124 1.00 90.50 87 PRO A C 1
ATOM 755 O O . PRO A 1 87 ? -3.766 4.297 19.000 1.00 90.50 87 PRO A O 1
ATOM 758 N N . GLY A 1 88 ? -3.491 4.870 16.847 1.00 90.88 88 GLY A N 1
ATOM 759 C CA . GLY A 1 88 ? -4.742 4.270 16.373 1.00 90.88 88 GLY A CA 1
ATOM 760 C C . GLY A 1 88 ? -4.728 2.740 16.422 1.00 90.88 88 GLY A C 1
ATOM 761 O O . GLY A 1 88 ? -5.744 2.132 16.769 1.00 90.88 88 GLY A O 1
ATOM 762 N N . LEU A 1 89 ? -3.575 2.129 16.130 1.00 91.69 89 LEU A N 1
ATOM 763 C CA . LEU A 1 89 ? -3.345 0.692 16.295 1.00 91.69 89 LEU A CA 1
ATOM 764 C C . LEU A 1 89 ? -3.380 0.285 17.773 1.00 91.69 89 LEU A C 1
ATOM 766 O O . LEU A 1 89 ? -4.138 -0.611 18.148 1.00 91.69 89 LEU A O 1
ATOM 770 N N . ALA A 1 90 ? -2.627 0.987 18.623 1.00 92.38 90 ALA A N 1
ATOM 771 C CA . ALA A 1 90 ? -2.552 0.702 20.054 1.00 92.38 90 ALA A CA 1
ATOM 772 C C . ALA A 1 90 ? -3.923 0.813 20.742 1.00 92.38 90 ALA A C 1
ATOM 774 O O . ALA A 1 90 ? -4.295 -0.066 21.516 1.00 92.38 90 ALA A O 1
ATOM 775 N N . ALA A 1 91 ? -4.715 1.838 20.408 1.00 91.38 91 ALA A N 1
ATOM 776 C CA . ALA A 1 91 ? -6.052 2.042 20.974 1.00 91.38 91 ALA A CA 1
ATOM 777 C C . ALA A 1 91 ? -7.045 0.907 20.660 1.00 91.38 91 ALA A C 1
ATOM 779 O O . ALA A 1 91 ? -8.029 0.750 21.380 1.00 91.38 91 ALA A O 1
ATOM 780 N N . ARG A 1 92 ? -6.798 0.125 19.600 1.00 89.62 92 ARG A N 1
ATOM 781 C CA . ARG A 1 92 ? -7.605 -1.044 19.212 1.00 89.62 92 ARG A CA 1
ATOM 782 C C . ARG A 1 92 ? -6.920 -2.379 19.512 1.00 89.62 92 ARG A C 1
ATOM 784 O O . ARG A 1 92 ? -7.447 -3.418 19.131 1.00 89.62 92 ARG A O 1
ATOM 791 N N . ASN A 1 93 ? -5.767 -2.360 20.188 1.00 92.19 93 ASN A N 1
ATOM 792 C CA . ASN A 1 93 ? -4.949 -3.544 20.456 1.00 92.19 93 ASN A CA 1
ATOM 793 C C . ASN A 1 93 ? -4.590 -4.332 19.175 1.00 92.19 93 ASN A C 1
ATOM 795 O O . ASN A 1 93 ? -4.674 -5.558 19.136 1.00 92.19 93 ASN A O 1
ATOM 799 N N . LEU A 1 94 ? -4.222 -3.609 18.112 1.00 90.75 94 LEU A N 1
ATOM 800 C CA . LEU A 1 94 ? -3.848 -4.167 16.812 1.00 90.75 94 LEU A CA 1
ATOM 801 C C . LEU A 1 94 ? -2.359 -3.961 16.530 1.00 90.75 94 LEU A C 1
ATOM 803 O O . LEU A 1 94 ? -1.748 -2.991 16.977 1.00 90.75 94 LEU A O 1
ATOM 807 N N . ARG A 1 95 ? -1.789 -4.851 15.723 1.00 91.00 95 ARG A N 1
ATOM 808 C CA . ARG A 1 95 ? -0.438 -4.765 15.160 1.00 91.00 95 ARG A CA 1
ATOM 809 C C . ARG A 1 95 ? -0.523 -4.597 13.647 1.00 91.00 95 ARG A C 1
ATOM 811 O O . ARG A 1 95 ? -1.488 -5.014 13.013 1.00 91.00 95 ARG A O 1
ATOM 818 N N . GLU A 1 96 ? 0.546 -4.088 13.045 1.00 87.50 96 GLU A N 1
ATOM 819 C CA . GLU A 1 96 ? 0.681 -3.987 11.581 1.00 87.50 96 GLU A CA 1
ATOM 820 C C . GLU A 1 96 ? 0.476 -5.342 10.884 1.00 87.50 96 GLU A C 1
ATOM 822 O O . GLU A 1 96 ? -0.121 -5.425 9.812 1.00 87.50 96 GLU A O 1
ATOM 827 N N . LEU A 1 97 ? 0.916 -6.428 11.530 1.00 87.56 97 LEU A N 1
ATOM 828 C CA . LEU A 1 97 ? 0.721 -7.786 11.029 1.00 87.56 97 LEU A CA 1
ATOM 829 C C . LEU A 1 97 ? -0.760 -8.169 10.930 1.00 87.56 97 LEU A C 1
ATOM 831 O O . LEU A 1 97 ? -1.126 -8.912 10.025 1.00 87.56 97 LEU A O 1
ATOM 835 N N . ASP A 1 98 ? -1.608 -7.675 11.830 1.00 90.25 98 ASP A N 1
ATOM 836 C CA . ASP A 1 98 ? -3.031 -8.009 11.817 1.00 90.25 98 ASP A CA 1
ATOM 837 C C . ASP A 1 98 ? -3.694 -7.403 10.569 1.00 90.25 98 ASP A C 1
ATOM 839 O O . ASP A 1 98 ? -4.423 -8.097 9.862 1.00 90.25 98 ASP A O 1
ATOM 843 N N . VAL A 1 99 ? -3.322 -6.169 10.210 1.00 88.69 99 VAL A N 1
ATOM 844 C CA . VAL A 1 99 ? -3.753 -5.518 8.962 1.00 88.69 99 VAL A CA 1
ATOM 845 C C . VAL A 1 99 ? -3.222 -6.260 7.735 1.00 88.69 99 VAL A C 1
ATOM 847 O O . VAL A 1 99 ? -3.979 -6.562 6.811 1.00 88.69 99 VAL A O 1
ATOM 850 N N . ALA A 1 100 ? -1.940 -6.628 7.738 1.00 86.81 100 ALA A N 1
ATOM 851 C CA . ALA A 1 100 ? -1.347 -7.389 6.644 1.00 86.81 100 ALA A CA 1
ATOM 852 C C . ALA A 1 100 ? -2.017 -8.767 6.458 1.00 86.81 100 ALA A C 1
ATOM 854 O O . ALA A 1 100 ? -2.180 -9.229 5.329 1.00 86.81 100 ALA A O 1
ATOM 855 N N . ASN A 1 101 ? -2.438 -9.417 7.545 1.00 88.12 101 ASN A N 1
ATOM 856 C CA . ASN A 1 101 ? -3.140 -10.699 7.497 1.00 88.12 101 ASN A CA 1
ATOM 857 C C . ASN A 1 101 ? -4.541 -10.580 6.893 1.00 88.12 101 ASN A C 1
ATOM 859 O O . ASN A 1 101 ? -4.963 -11.500 6.199 1.00 88.12 101 ASN A O 1
ATOM 863 N N . VAL A 1 102 ? -5.242 -9.461 7.099 1.00 89.88 102 VAL A N 1
ATOM 864 C CA . VAL A 1 102 ? -6.522 -9.199 6.418 1.00 89.88 102 VAL A CA 1
ATOM 865 C C . VAL A 1 102 ? -6.323 -9.152 4.908 1.00 89.88 102 VAL A C 1
ATOM 867 O O . VAL A 1 102 ? -7.025 -9.834 4.167 1.00 89.88 102 VAL A O 1
ATOM 870 N N . ILE A 1 103 ? -5.315 -8.410 4.452 1.00 89.00 103 ILE A N 1
ATOM 871 C CA . ILE A 1 103 ? -5.021 -8.279 3.023 1.00 89.00 103 ILE A CA 1
ATOM 872 C C . ILE A 1 103 ? -4.648 -9.641 2.428 1.00 89.00 103 ILE A C 1
ATOM 874 O O . ILE A 1 103 ? -5.244 -10.074 1.446 1.00 89.00 103 ILE A O 1
ATOM 878 N N . ARG A 1 104 ? -3.723 -10.368 3.068 1.00 85.19 104 ARG A N 1
ATOM 879 C CA . ARG A 1 104 ? -3.290 -11.702 2.612 1.00 85.19 104 ARG A CA 1
ATOM 880 C C . ARG A 1 104 ? -4.394 -12.760 2.694 1.00 85.19 104 ARG A C 1
ATOM 882 O O . ARG A 1 104 ? -4.329 -13.748 1.973 1.00 85.19 104 ARG A O 1
ATOM 889 N N . GLY A 1 105 ? -5.376 -12.566 3.572 1.00 85.25 105 GLY A N 1
ATOM 890 C CA . GLY A 1 105 ? -6.560 -13.413 3.703 1.00 85.25 105 GLY A CA 1
ATOM 891 C C . GLY A 1 105 ? -7.694 -13.052 2.742 1.00 85.25 105 GLY A C 1
ATOM 892 O O . GLY A 1 105 ? -8.735 -13.707 2.780 1.00 85.25 105 GLY A O 1
ATOM 893 N N . THR A 1 106 ? -7.525 -12.026 1.900 1.00 87.00 106 THR A N 1
ATOM 894 C CA . THR A 1 106 ? -8.550 -11.615 0.936 1.00 87.00 106 THR A CA 1
ATOM 895 C C . THR A 1 106 ? -8.733 -12.687 -0.133 1.00 87.00 106 THR A C 1
ATOM 897 O O . THR A 1 106 ? -7.763 -13.250 -0.646 1.00 87.00 106 THR A O 1
ATOM 900 N N . GLN A 1 107 ? -9.987 -12.990 -0.473 1.00 82.69 107 GLN A N 1
ATOM 901 C CA . GLN A 1 107 ? -10.291 -13.975 -1.505 1.00 82.69 107 GLN A CA 1
ATOM 902 C C . GLN A 1 107 ? -9.671 -13.539 -2.839 1.00 82.69 107 GLN A C 1
ATOM 904 O O . GLN A 1 107 ? -9.713 -12.368 -3.199 1.00 82.69 107 GLN A O 1
ATOM 909 N N . ASN A 1 108 ? -9.076 -14.484 -3.569 1.00 78.94 108 ASN A N 1
ATOM 910 C CA . ASN A 1 108 ? -8.380 -14.227 -4.835 1.00 78.94 108 ASN A CA 1
ATOM 911 C C . ASN A 1 108 ? -7.149 -13.306 -4.722 1.00 78.94 108 ASN A C 1
ATOM 913 O O . ASN A 1 108 ? -6.633 -12.872 -5.753 1.00 78.94 108 ASN A O 1
ATOM 917 N N . TYR A 1 109 ? -6.644 -13.027 -3.510 1.00 80.75 109 TYR A N 1
ATOM 918 C CA . TYR A 1 109 ? -5.345 -12.379 -3.346 1.00 80.75 109 TYR A CA 1
ATOM 919 C C . TYR A 1 109 ? -4.247 -13.255 -3.945 1.00 80.75 109 TYR A C 1
ATOM 921 O O . TYR A 1 109 ? -3.948 -14.341 -3.447 1.00 80.75 109 TYR A O 1
ATOM 929 N N . ILE A 1 110 ? -3.641 -12.765 -5.025 1.00 75.69 110 ILE A N 1
ATOM 930 C CA . ILE A 1 110 ? -2.477 -13.387 -5.642 1.00 75.69 110 ILE A CA 1
ATOM 931 C C . ILE A 1 110 ? -1.286 -12.482 -5.336 1.00 75.69 110 ILE A C 1
ATOM 933 O O . ILE A 1 110 ? -1.183 -11.395 -5.913 1.00 75.69 110 ILE A O 1
ATOM 937 N N . PRO A 1 111 ? -0.387 -12.892 -4.423 1.00 73.69 111 PRO A N 1
ATOM 938 C CA . PRO A 1 111 ? 0.794 -12.105 -4.129 1.00 73.69 111 PRO A CA 1
ATOM 939 C C . PRO A 1 111 ? 1.651 -12.016 -5.388 1.00 73.69 111 PRO A C 1
ATOM 941 O O . PRO A 1 111 ? 2.045 -13.044 -5.946 1.00 73.69 111 PRO A O 1
ATOM 944 N N . ILE A 1 112 ? 1.998 -10.801 -5.815 1.00 71.19 112 ILE A N 1
ATOM 945 C CA . ILE A 1 112 ? 3.011 -10.669 -6.858 1.00 71.19 112 ILE A CA 1
ATOM 946 C C . ILE A 1 112 ? 4.384 -10.885 -6.220 1.00 71.19 112 ILE A C 1
ATOM 948 O O . ILE A 1 112 ? 4.945 -10.005 -5.563 1.00 71.19 112 ILE A O 1
ATOM 952 N N . ALA A 1 113 ? 4.916 -12.094 -6.402 1.00 61.19 113 ALA A N 1
ATOM 953 C CA . ALA A 1 113 ? 6.294 -12.422 -6.076 1.00 61.19 113 ALA A CA 1
ATOM 954 C C . ALA A 1 113 ? 7.193 -11.966 -7.230 1.00 61.19 113 ALA A C 1
ATOM 956 O O . ALA A 1 113 ? 7.217 -12.582 -8.294 1.00 61.19 113 ALA A O 1
ATOM 957 N N . PHE A 1 114 ? 7.924 -10.872 -7.034 1.00 56.56 114 PHE A N 1
ATOM 958 C CA . PHE A 1 114 ? 8.819 -10.367 -8.068 1.00 56.56 114 PHE A CA 1
ATOM 959 C C . PHE A 1 114 ? 10.186 -11.074 -8.066 1.00 56.56 114 PHE A C 1
ATOM 961 O O . PHE A 1 114 ? 10.671 -11.509 -7.014 1.00 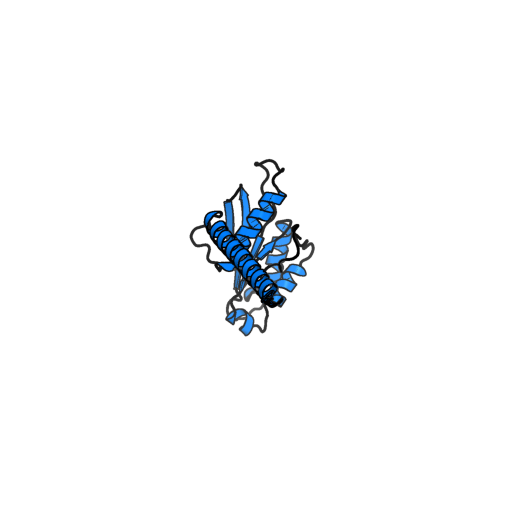56.56 114 PHE A O 1
ATOM 968 N N . PRO A 1 115 ? 10.826 -11.215 -9.244 1.00 43.59 115 PRO A N 1
ATOM 969 C CA . PRO A 1 115 ? 11.970 -12.091 -9.441 1.00 43.59 115 PRO A CA 1
ATOM 970 C C . PRO A 1 115 ? 13.259 -11.409 -8.983 1.00 43.59 115 PRO A C 1
ATOM 972 O O . PRO A 1 115 ? 14.034 -10.894 -9.780 1.00 43.59 115 PRO A O 1
ATOM 975 N N . ARG A 1 116 ? 13.472 -11.400 -7.670 1.00 39.53 116 ARG A N 1
ATOM 976 C CA . ARG A 1 116 ? 14.767 -11.414 -6.978 1.00 39.53 116 ARG A CA 1
ATOM 977 C C . ARG A 1 116 ? 14.444 -11.496 -5.494 1.00 39.53 116 ARG A C 1
ATOM 979 O O . ARG A 1 116 ? 13.994 -10.522 -4.912 1.00 39.53 116 ARG A O 1
ATOM 986 N N . VAL A 1 117 ? 14.636 -12.700 -4.957 1.00 41.75 117 VAL A N 1
ATOM 987 C CA . VAL A 1 117 ? 14.900 -13.037 -3.550 1.00 41.75 117 VAL A CA 1
ATOM 988 C C . VAL A 1 117 ? 14.258 -12.080 -2.543 1.00 41.75 117 VAL A C 1
ATOM 990 O O . VAL A 1 117 ? 14.788 -11.007 -2.285 1.00 41.75 117 VAL A O 1
ATOM 993 N N . HIS A 1 118 ? 13.132 -12.526 -1.984 1.00 45.69 118 HIS A N 1
ATOM 994 C CA . HIS A 1 118 ? 12.400 -11.955 -0.851 1.00 45.69 118 HIS A CA 1
ATOM 995 C C . HIS A 1 118 ? 13.045 -10.711 -0.207 1.00 45.69 118 HIS A C 1
ATOM 997 O O . HIS A 1 118 ? 13.817 -10.846 0.746 1.00 45.69 118 HIS A O 1
ATOM 1003 N N . PRO A 1 119 ? 12.676 -9.487 -0.616 1.00 45.72 119 PRO A N 1
ATOM 1004 C CA . PRO A 1 119 ? 12.478 -8.474 0.394 1.00 45.72 119 PRO A CA 1
ATOM 1005 C C . PRO A 1 119 ? 11.247 -8.901 1.212 1.00 45.72 119 PRO A C 1
ATOM 1007 O O . PRO A 1 119 ? 10.315 -9.491 0.648 1.00 45.72 119 PRO A O 1
ATOM 1010 N N . PRO A 1 120 ? 11.195 -8.637 2.529 1.00 44.75 120 PRO A N 1
ATOM 1011 C CA . PRO A 1 120 ? 9.903 -8.620 3.196 1.00 44.75 120 PRO A CA 1
ATOM 1012 C C . PRO A 1 120 ? 9.011 -7.711 2.349 1.00 44.75 120 PRO A C 1
ATOM 1014 O O . PRO A 1 120 ? 9.405 -6.578 2.067 1.00 44.75 120 PRO A O 1
ATOM 1017 N N . GLN A 1 121 ? 7.860 -8.209 1.877 1.00 53.88 121 GLN A N 1
ATOM 1018 C CA . GLN A 1 121 ? 6.809 -7.304 1.418 1.00 53.88 121 GLN A CA 1
ATOM 1019 C C . GLN A 1 121 ? 6.716 -6.247 2.510 1.00 53.88 121 GLN A C 1
ATOM 1021 O O . GLN A 1 121 ? 6.472 -6.611 3.665 1.00 53.88 121 GLN A O 1
ATOM 1026 N N . SER A 1 122 ? 7.032 -4.989 2.190 1.00 55.72 122 SER A N 1
ATOM 1027 C CA . SER A 1 122 ? 6.865 -3.940 3.183 1.00 55.72 122 SER A CA 1
ATOM 1028 C C . SER A 1 122 ? 5.417 -4.064 3.624 1.00 55.72 122 SER A C 1
ATOM 1030 O O . SER A 1 122 ? 4.524 -4.024 2.781 1.00 55.72 122 SER A O 1
ATOM 1032 N N . ASN A 1 123 ? 5.149 -4.283 4.912 1.00 67.00 123 ASN A N 1
ATOM 1033 C CA . ASN A 1 123 ? 3.760 -4.416 5.364 1.00 67.00 123 ASN A CA 1
ATOM 1034 C C . ASN A 1 123 ? 2.953 -3.131 5.063 1.00 67.00 123 ASN A C 1
ATOM 1036 O O . ASN A 1 123 ? 1.730 -3.135 5.179 1.00 67.00 123 ASN A O 1
ATOM 1040 N N . SER A 1 124 ? 3.641 -2.050 4.673 1.00 78.00 124 SER A N 1
ATOM 1041 C CA . SER A 1 124 ? 3.090 -0.800 4.165 1.00 78.00 124 SER A CA 1
ATOM 1042 C C . SER A 1 124 ? 3.004 -0.679 2.637 1.00 78.00 124 SER A C 1
ATOM 1044 O O . SER A 1 124 ? 2.343 0.246 2.196 1.00 78.00 124 SER A O 1
ATOM 1046 N N . VAL A 1 125 ? 3.639 -1.532 1.818 1.00 86.31 125 VAL A N 1
ATOM 1047 C CA . VAL A 1 125 ? 3.575 -1.478 0.337 1.00 86.31 125 VAL A CA 1
ATOM 1048 C C . VAL A 1 125 ? 3.379 -2.881 -0.231 1.00 86.31 125 VAL A C 1
ATOM 1050 O O . VAL A 1 125 ? 4.275 -3.725 -0.173 1.00 86.31 125 VAL A O 1
ATOM 1053 N N . ILE A 1 126 ? 2.200 -3.123 -0.795 1.00 85.62 126 ILE A N 1
ATOM 1054 C CA . ILE A 1 126 ? 1.734 -4.441 -1.229 1.00 85.62 126 ILE A CA 1
ATOM 1055 C C . ILE A 1 126 ? 1.329 -4.358 -2.698 1.00 85.62 126 ILE A C 1
ATOM 1057 O O . ILE A 1 126 ? 0.582 -3.465 -3.080 1.00 85.62 126 ILE A O 1
ATOM 1061 N N . ALA A 1 127 ? 1.798 -5.293 -3.518 1.00 84.06 127 ALA A N 1
ATOM 1062 C CA . ALA A 1 127 ? 1.455 -5.351 -4.936 1.00 84.06 127 ALA A CA 1
ATOM 1063 C C . ALA A 1 127 ? 0.326 -6.343 -5.218 1.00 84.06 127 ALA A C 1
ATOM 1065 O O . ALA A 1 127 ? 0.263 -7.413 -4.606 1.00 84.06 127 ALA A O 1
ATOM 1066 N N . PHE A 1 128 ? -0.516 -5.993 -6.187 1.00 85.56 128 PHE A N 1
ATOM 1067 C CA . PHE A 1 128 ? -1.666 -6.771 -6.632 1.00 85.56 128 PHE A CA 1
ATOM 1068 C C . PHE A 1 128 ? -1.618 -6.987 -8.141 1.00 85.56 128 PHE A C 1
ATOM 1070 O O . PHE A 1 128 ? -1.151 -6.131 -8.882 1.00 85.56 128 PHE A O 1
ATOM 1077 N N . ASN A 1 129 ? -2.126 -8.132 -8.591 1.00 79.94 129 ASN A N 1
ATOM 1078 C CA . ASN A 1 129 ? -2.197 -8.507 -10.005 1.00 79.94 129 ASN A CA 1
ATOM 1079 C C . ASN A 1 129 ? -3.418 -7.935 -10.743 1.00 79.94 129 ASN A C 1
ATOM 1081 O O . ASN A 1 129 ? -3.468 -7.997 -11.968 1.00 79.94 129 ASN A O 1
ATOM 1085 N N . SER A 1 130 ? -4.434 -7.460 -10.015 1.00 83.00 130 SER A N 1
ATOM 1086 C CA . SER A 1 130 ? -5.638 -6.863 -10.590 1.00 83.00 130 SER A CA 1
ATOM 1087 C C . SER A 1 130 ? -6.293 -5.874 -9.623 1.00 83.00 130 SER A C 1
ATOM 1089 O O . SER A 1 130 ? -6.168 -6.001 -8.402 1.00 83.00 130 SER A O 1
ATOM 1091 N N . MET A 1 131 ? -7.038 -4.911 -10.171 1.00 85.38 131 MET A N 1
ATOM 1092 C CA . MET A 1 131 ? -7.778 -3.917 -9.383 1.00 85.38 131 MET A CA 1
ATOM 1093 C C . MET A 1 131 ? -8.914 -4.512 -8.561 1.00 85.38 131 MET A C 1
ATOM 1095 O O . MET A 1 131 ? -9.150 -4.058 -7.449 1.00 85.38 131 MET A O 1
ATOM 1099 N N . GLN A 1 132 ? -9.580 -5.547 -9.075 1.00 87.00 132 GLN A N 1
ATOM 1100 C CA . GLN A 1 132 ? -10.674 -6.199 -8.359 1.00 87.00 132 GLN A CA 1
ATOM 1101 C C . GLN A 1 132 ? -10.179 -6.801 -7.041 1.00 87.00 132 GLN A C 1
ATOM 1103 O O . GLN A 1 132 ? -10.751 -6.547 -5.987 1.00 87.00 132 GLN A O 1
ATOM 1108 N N . THR A 1 133 ? -9.053 -7.515 -7.086 1.00 88.06 133 THR A N 1
ATOM 1109 C CA . THR A 1 133 ? -8.424 -8.081 -5.889 1.00 88.06 133 THR A CA 1
ATOM 1110 C C . THR A 1 133 ? -8.005 -6.998 -4.887 1.00 88.06 133 THR A C 1
ATOM 1112 O O . THR A 1 133 ? -8.086 -7.205 -3.676 1.00 88.06 133 THR A O 1
ATOM 1115 N N . LEU A 1 134 ? -7.546 -5.840 -5.376 1.00 89.88 134 LEU A N 1
ATOM 1116 C CA . LEU A 1 134 ? -7.204 -4.701 -4.524 1.00 89.88 134 LEU A CA 1
ATOM 1117 C C . LEU A 1 134 ? -8.450 -4.104 -3.867 1.00 89.88 134 LEU A C 1
ATOM 1119 O O . LEU A 1 134 ? -8.429 -3.838 -2.665 1.00 89.88 134 LEU A O 1
ATOM 1123 N N . ASP A 1 135 ? -9.519 -3.886 -4.631 1.00 91.25 135 ASP A N 1
ATOM 1124 C CA . ASP A 1 135 ? -10.772 -3.336 -4.114 1.00 91.25 135 ASP A CA 1
ATOM 1125 C C . ASP A 1 135 ? -11.377 -4.267 -3.053 1.00 91.25 135 ASP A C 1
ATOM 1127 O O . ASP A 1 135 ? -11.763 -3.787 -1.987 1.00 91.25 135 ASP A O 1
ATOM 1131 N N . ASP A 1 136 ? -11.345 -5.587 -3.268 1.00 91.50 136 ASP A N 1
ATOM 1132 C CA . ASP A 1 136 ? -11.765 -6.577 -2.269 1.00 91.50 136 ASP A CA 1
ATOM 1133 C C . ASP A 1 136 ? -10.955 -6.438 -0.967 1.00 91.50 136 ASP A C 1
ATOM 1135 O O . ASP A 1 136 ? -11.519 -6.444 0.131 1.00 91.50 136 ASP A O 1
ATOM 1139 N N . ALA A 1 137 ? -9.635 -6.244 -1.062 1.00 91.81 137 ALA A N 1
ATOM 1140 C CA . ALA A 1 137 ? -8.786 -6.050 0.113 1.00 91.81 137 ALA A CA 1
ATOM 1141 C C . ALA A 1 137 ? -9.108 -4.736 0.843 1.00 91.81 137 ALA A C 1
ATOM 1143 O O . ALA A 1 137 ? -9.159 -4.703 2.075 1.00 91.81 137 ALA A O 1
ATOM 1144 N N . VAL A 1 138 ? -9.363 -3.652 0.104 1.00 93.19 138 VAL A N 1
ATOM 1145 C CA . VAL A 1 138 ? -9.773 -2.359 0.675 1.00 93.19 138 VAL A CA 1
ATOM 1146 C C . VAL A 1 138 ? -11.123 -2.476 1.387 1.00 93.19 138 VAL A C 1
ATOM 1148 O O . VAL A 1 138 ? -11.278 -1.927 2.481 1.00 93.19 138 VAL A O 1
ATOM 1151 N N . VAL A 1 139 ? -12.077 -3.215 0.816 1.00 92.62 139 VAL A N 1
ATOM 1152 C CA . VAL A 1 139 ? -13.379 -3.488 1.442 1.00 92.62 139 VAL A CA 1
ATOM 1153 C C . VAL A 1 139 ? -13.202 -4.280 2.735 1.00 92.62 139 VAL A C 1
ATOM 1155 O O . VAL A 1 139 ? -13.732 -3.871 3.765 1.00 92.62 139 VAL A O 1
ATOM 1158 N N . GLN A 1 140 ? -12.389 -5.340 2.742 1.00 92.12 140 GLN A N 1
ATOM 1159 C CA . GLN A 1 140 ? -12.157 -6.110 3.968 1.00 92.12 140 GLN A CA 1
ATOM 1160 C C . GLN A 1 140 ? -11.491 -5.288 5.073 1.00 92.12 140 GLN A C 1
ATOM 1162 O O . GLN A 1 140 ? -11.818 -5.449 6.250 1.00 92.12 140 GLN A O 1
ATOM 1167 N N . LEU A 1 141 ? -10.566 -4.394 4.717 1.00 92.56 141 LEU A N 1
ATOM 1168 C CA . LEU A 1 141 ? -9.978 -3.460 5.675 1.00 92.56 141 LEU A CA 1
ATOM 1169 C C . LEU A 1 141 ? -11.034 -2.514 6.249 1.00 92.56 141 LEU A C 1
ATOM 1171 O O . LEU A 1 141 ? -11.061 -2.307 7.460 1.00 92.56 141 LEU A O 1
ATOM 1175 N N . PHE A 1 142 ? -11.917 -1.981 5.404 1.00 92.62 142 PHE A N 1
ATOM 1176 C CA . PHE A 1 142 ? -13.008 -1.115 5.839 1.00 92.62 142 PHE A CA 1
ATOM 1177 C C . PHE A 1 142 ? -13.953 -1.839 6.802 1.00 92.62 142 PHE A C 1
ATOM 1179 O O . PHE A 1 142 ? -14.190 -1.359 7.909 1.00 92.62 142 PHE A O 1
ATOM 1186 N N . GLU A 1 143 ? -14.441 -3.019 6.428 1.00 91.62 143 GLU A N 1
ATOM 1187 C CA . GLU A 1 143 ? -15.373 -3.798 7.247 1.00 91.62 143 GLU A CA 1
ATOM 1188 C C . GLU A 1 143 ? -14.780 -4.151 8.610 1.00 91.62 143 GLU A C 1
ATOM 1190 O O . GLU A 1 143 ? -15.463 -4.055 9.633 1.00 91.62 143 GLU A O 1
ATOM 1195 N N . ARG A 1 144 ? -13.494 -4.516 8.636 1.00 90.56 144 ARG A N 1
ATOM 1196 C CA . ARG A 1 144 ? -12.820 -4.966 9.854 1.00 90.56 144 ARG A CA 1
ATOM 1197 C C . ARG A 1 144 ? -12.340 -3.850 10.752 1.00 90.56 144 ARG A C 1
ATOM 1199 O O . ARG A 1 144 ? -12.139 -4.133 11.927 1.00 90.56 144 ARG A O 1
ATOM 1206 N N . TYR A 1 145 ? -12.109 -2.643 10.240 1.00 90.19 145 TYR A N 1
ATOM 1207 C CA . TYR A 1 145 ? -11.362 -1.624 10.978 1.00 90.19 145 TYR A CA 1
ATOM 1208 C C . TYR A 1 145 ? -11.930 -0.202 10.923 1.00 90.19 145 TYR A C 1
ATOM 1210 O O . TYR A 1 145 ? -11.436 0.656 11.661 1.00 90.19 145 TYR A O 1
ATOM 1218 N N . SER A 1 146 ? -12.948 0.077 10.105 1.00 89.44 146 SER A N 1
ATOM 1219 C CA . SER A 1 146 ? -13.608 1.383 10.130 1.00 89.44 146 SER A CA 1
ATOM 1220 C C . SER A 1 146 ? -14.441 1.556 11.398 1.00 89.44 146 SER A C 1
ATOM 1222 O O . SER A 1 146 ? -15.142 0.651 11.852 1.00 89.44 146 SER A O 1
ATOM 1224 N N . ASN A 1 147 ? -14.419 2.769 11.945 1.00 86.75 147 ASN A N 1
ATOM 1225 C CA . ASN A 1 147 ? -15.309 3.142 13.038 1.00 86.75 147 ASN A CA 1
ATOM 1226 C C . ASN A 1 147 ? -16.774 3.167 12.587 1.00 86.75 147 ASN A C 1
ATOM 1228 O O . ASN A 1 147 ? -17.670 2.914 13.390 1.00 86.75 147 ASN A O 1
ATOM 1232 N N . PHE A 1 148 ? -17.020 3.450 11.303 1.00 85.44 148 PHE A N 1
ATOM 1233 C CA . PHE A 1 148 ? -18.363 3.530 10.737 1.00 85.44 148 PHE A CA 1
ATOM 1234 C C . PHE A 1 148 ? -19.123 2.206 10.864 1.00 85.44 148 PHE A C 1
ATOM 1236 O O . PHE A 1 148 ? -20.295 2.206 11.230 1.00 85.44 148 PHE A O 1
ATOM 1243 N N . THR A 1 149 ? -18.462 1.080 10.587 1.00 82.75 149 THR A N 1
ATOM 1244 C CA . THR A 1 149 ? -19.072 -0.254 10.686 1.00 82.75 149 THR A CA 1
ATOM 1245 C C . THR A 1 149 ? -19.114 -0.766 12.122 1.00 82.75 149 THR A C 1
ATOM 1247 O O . THR A 1 149 ? -20.057 -1.458 12.493 1.00 82.75 149 THR A O 1
ATOM 1250 N N . GLN A 1 150 ? -18.120 -0.415 12.945 1.00 79.50 150 GLN A N 1
ATOM 1251 C CA . GLN A 1 150 ? -18.018 -0.893 14.326 1.00 79.50 150 GLN A CA 1
ATOM 1252 C C . GLN A 1 150 ? -18.819 -0.067 15.343 1.00 79.50 150 GLN A C 1
ATOM 1254 O O . GLN A 1 150 ? -18.997 -0.513 16.475 1.00 79.50 150 GLN A O 1
ATOM 1259 N N . GLY A 1 151 ? -19.267 1.140 14.985 1.00 80.81 151 GLY A N 1
ATOM 1260 C CA . GLY A 1 151 ? -19.940 2.057 15.912 1.00 80.81 151 GLY A CA 1
ATOM 1261 C C . GLY A 1 151 ? -19.039 2.554 17.049 1.00 80.81 151 GLY A C 1
ATOM 1262 O O . GLY A 1 151 ? -19.536 2.930 18.110 1.00 80.81 151 GLY A O 1
ATOM 1263 N N . THR A 1 152 ? -17.717 2.528 16.860 1.00 78.50 152 THR A N 1
ATOM 1264 C CA . THR A 1 152 ? -16.727 2.921 17.872 1.00 78.50 152 THR A CA 1
ATOM 1265 C C . THR A 1 152 ? -16.136 4.298 17.566 1.00 78.50 152 THR A C 1
ATOM 1267 O O . THR A 1 152 ? -16.079 4.718 16.420 1.00 78.50 152 THR A O 1
ATOM 1270 N N . ASN A 1 153 ? -15.664 5.018 18.589 1.00 84.88 153 ASN A N 1
ATOM 1271 C CA . ASN A 1 153 ? -15.020 6.334 18.433 1.00 84.88 153 ASN A CA 1
ATOM 1272 C C . ASN A 1 153 ? -13.502 6.261 18.658 1.00 84.88 153 ASN A C 1
ATOM 1274 O O . ASN A 1 153 ? -12.902 7.136 19.285 1.00 84.88 153 ASN A O 1
ATOM 1278 N N . HIS A 1 154 ? -12.865 5.185 18.197 1.00 86.00 154 HIS A N 1
ATOM 1279 C CA . HIS A 1 154 ? -11.421 5.042 18.332 1.00 86.00 154 HIS A CA 1
ATOM 1280 C C . HIS A 1 154 ? -10.678 5.986 17.359 1.00 86.00 154 HIS A C 1
ATOM 1282 O O . HIS A 1 154 ? -11.174 6.259 16.265 1.00 86.00 154 HIS A O 1
ATOM 1288 N N . PRO A 1 155 ? -9.460 6.460 17.685 1.00 88.19 155 PRO A N 1
ATOM 1289 C CA . PRO A 1 155 ? -8.659 7.294 16.776 1.00 88.19 155 PRO A CA 1
ATOM 1290 C C . PRO A 1 155 ? -8.415 6.608 15.425 1.00 88.19 155 PRO A C 1
ATOM 12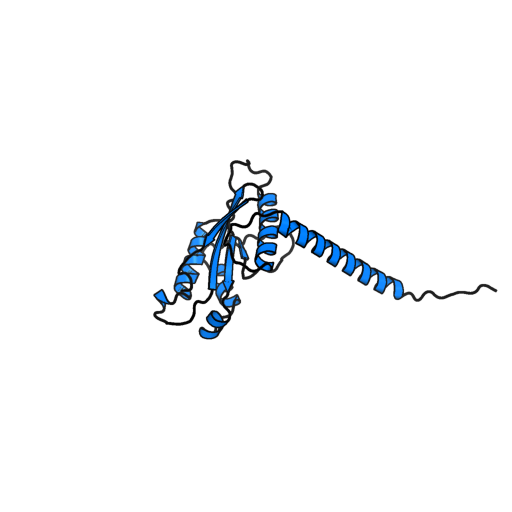92 O O . PRO A 1 155 ? -8.259 5.399 15.401 1.00 88.19 155 PRO A O 1
ATOM 1295 N N . THR A 1 156 ? -8.321 7.313 14.298 1.00 88.12 156 THR A N 1
ATOM 1296 C CA . THR A 1 156 ? -8.063 6.697 12.974 1.00 88.12 156 THR A CA 1
ATOM 1297 C C . THR A 1 156 ? -6.833 5.769 12.971 1.00 88.12 156 THR A C 1
ATOM 1299 O O . THR A 1 156 ? -5.776 6.163 13.465 1.00 88.12 156 THR A O 1
ATOM 1302 N N . ILE A 1 157 ? -6.936 4.565 12.386 1.00 89.56 157 ILE A N 1
ATOM 1303 C CA . ILE A 1 157 ? -5.828 3.577 12.337 1.00 89.56 157 ILE A CA 1
ATOM 1304 C C . ILE A 1 157 ? -4.720 3.959 11.360 1.00 89.56 157 ILE A C 1
ATOM 1306 O O . ILE A 1 157 ? -3.571 3.599 11.585 1.00 89.56 157 ILE A O 1
ATOM 1310 N N . GLY A 1 158 ? -5.025 4.664 10.276 1.00 90.00 158 GLY A N 1
ATOM 1311 C CA . GLY A 1 158 ? -4.027 4.976 9.259 1.00 90.00 158 GLY A CA 1
ATOM 1312 C C . GLY A 1 158 ? -4.617 5.607 8.008 1.00 90.00 158 GLY A C 1
ATOM 1313 O O . GLY A 1 158 ? -5.746 6.101 8.021 1.00 90.00 158 GLY A O 1
ATOM 1314 N N . ARG A 1 159 ? -3.857 5.557 6.913 1.00 90.81 159 ARG A N 1
ATOM 1315 C CA . ARG A 1 159 ? -4.280 5.990 5.572 1.00 90.81 159 ARG A CA 1
ATOM 1316 C C . ARG A 1 159 ? -3.922 4.946 4.530 1.00 90.81 159 ARG A C 1
ATOM 1318 O O . ARG A 1 159 ? -2.957 4.207 4.702 1.00 90.81 159 ARG A O 1
ATOM 1325 N N . ILE A 1 160 ? -4.696 4.923 3.450 1.00 92.44 160 ILE A N 1
ATOM 1326 C CA . ILE A 1 160 ? -4.488 4.009 2.332 1.00 92.44 160 ILE A CA 1
ATOM 1327 C C . ILE A 1 160 ? -4.348 4.802 1.043 1.00 92.44 160 ILE A C 1
ATOM 1329 O O . ILE A 1 160 ? -5.177 5.665 0.742 1.00 92.44 160 ILE A O 1
ATOM 1333 N N . TYR A 1 161 ? -3.335 4.453 0.261 1.00 92.00 161 TYR A N 1
ATOM 1334 C CA . TYR A 1 161 ? -3.120 4.982 -1.075 1.00 92.00 161 TYR A CA 1
ATOM 1335 C C . TYR A 1 161 ? -3.055 3.839 -2.083 1.00 92.00 161 TYR A C 1
ATOM 1337 O O . TYR A 1 161 ? -2.550 2.762 -1.780 1.00 92.00 161 TYR A O 1
ATOM 1345 N N . VAL A 1 162 ? -3.557 4.087 -3.284 1.00 92.31 162 VAL A N 1
ATOM 1346 C CA . VAL A 1 162 ? -3.411 3.203 -4.439 1.00 92.31 162 VAL A CA 1
ATOM 1347 C C . VAL A 1 162 ? -2.522 3.906 -5.444 1.00 92.31 162 VAL A C 1
ATOM 1349 O O . VAL A 1 162 ? -2.763 5.073 -5.756 1.00 92.31 162 VAL A O 1
ATOM 1352 N N . VAL A 1 163 ? -1.500 3.203 -5.919 1.00 89.31 163 VAL A N 1
ATOM 1353 C CA . 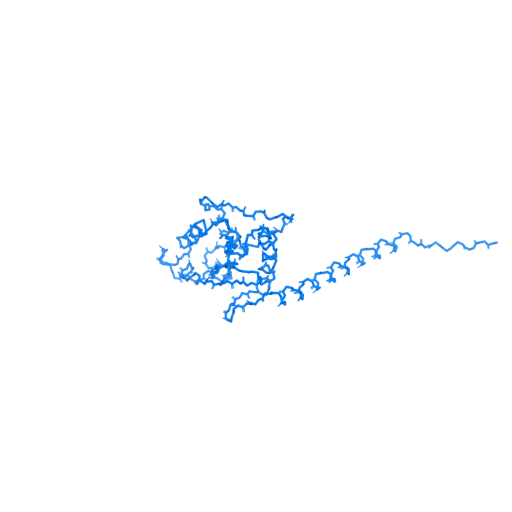VAL A 1 163 ? -0.546 3.692 -6.914 1.00 89.31 163 VAL A CA 1
ATOM 1354 C C . VAL A 1 163 ? -0.700 2.890 -8.197 1.00 89.31 163 VAL A C 1
ATOM 1356 O O . VAL A 1 163 ? -0.659 1.660 -8.167 1.00 89.31 163 VAL A O 1
ATOM 1359 N N . GLU A 1 164 ? -0.846 3.599 -9.312 1.00 87.75 164 GLU A N 1
ATOM 1360 C CA . GLU A 1 164 ? -0.984 3.040 -10.656 1.00 87.75 164 GLU A CA 1
ATOM 1361 C C . GLU A 1 164 ? 0.164 3.517 -11.545 1.00 87.75 164 GLU A C 1
ATOM 1363 O O . GLU A 1 164 ? 0.324 4.719 -11.770 1.00 87.75 164 GLU A O 1
ATOM 1368 N N . PHE A 1 165 ? 0.942 2.590 -12.099 1.00 81.44 165 PHE A N 1
ATOM 1369 C CA . PHE A 1 165 ? 1.999 2.921 -13.053 1.00 81.44 165 PHE A CA 1
ATOM 1370 C C . PHE A 1 165 ? 1.427 2.947 -14.466 1.00 81.44 165 PHE A C 1
ATOM 1372 O O . PHE A 1 165 ? 1.209 1.915 -15.089 1.00 81.44 165 PHE A O 1
ATOM 1379 N N . ARG A 1 166 ? 1.151 4.146 -14.982 1.00 75.00 166 ARG A N 1
ATOM 1380 C CA . ARG A 1 166 ? 0.517 4.281 -16.301 1.00 75.00 166 ARG A CA 1
ATOM 1381 C C . ARG A 1 166 ? 1.506 4.378 -17.454 1.00 75.00 166 ARG A C 1
ATOM 1383 O O . ARG A 1 166 ? 1.152 4.016 -18.568 1.00 75.00 166 ARG A O 1
ATOM 1390 N N . ARG A 1 167 ? 2.707 4.910 -17.210 1.00 70.38 167 ARG A N 1
ATOM 1391 C CA . ARG A 1 167 ? 3.766 5.097 -18.219 1.00 70.38 167 ARG A CA 1
ATOM 1392 C C . ARG A 1 167 ? 5.138 4.991 -17.568 1.00 70.38 167 ARG A C 1
ATOM 1394 O O . ARG A 1 167 ? 5.256 5.123 -16.349 1.00 70.38 167 ARG A O 1
ATOM 1401 N N . ALA A 1 168 ? 6.180 4.844 -18.383 1.00 68.81 168 ALA A N 1
ATOM 1402 C CA . ALA A 1 168 ? 7.567 4.875 -17.930 1.00 68.81 168 ALA A CA 1
ATOM 1403 C C . ALA A 1 168 ? 7.842 6.055 -16.977 1.00 68.81 168 ALA A C 1
ATOM 1405 O O . ALA A 1 168 ? 7.641 7.217 -17.330 1.00 68.81 168 ALA A O 1
ATOM 1406 N N . ASN A 1 169 ? 8.314 5.743 -15.765 1.00 69.56 169 ASN A N 1
ATOM 1407 C CA . ASN A 1 169 ? 8.733 6.701 -14.727 1.00 69.56 169 ASN A CA 1
ATOM 1408 C C . ASN A 1 169 ? 7.643 7.667 -14.214 1.00 69.56 169 ASN A C 1
ATOM 1410 O O . ASN A 1 169 ? 7.958 8.644 -13.532 1.00 69.56 169 ASN A O 1
ATOM 1414 N N . THR A 1 170 ? 6.367 7.405 -14.504 1.00 75.44 170 THR A N 1
ATOM 1415 C CA . THR A 1 170 ? 5.242 8.199 -13.987 1.00 75.44 170 THR A CA 1
ATOM 1416 C C . THR A 1 170 ? 4.195 7.292 -13.362 1.00 75.44 170 THR A C 1
ATOM 1418 O O . THR A 1 170 ? 4.006 6.150 -13.784 1.00 75.44 170 THR A O 1
ATOM 1421 N N . PHE A 1 171 ? 3.505 7.807 -12.354 1.00 83.00 171 PHE A N 1
ATOM 1422 C CA . PHE A 1 171 ? 2.438 7.089 -11.679 1.00 83.00 171 PHE A CA 1
ATOM 1423 C C . PHE A 1 171 ? 1.366 8.055 -11.203 1.00 83.00 171 PHE A C 1
ATOM 1425 O O . PHE A 1 171 ? 1.644 9.215 -10.894 1.00 83.00 171 PHE A O 1
ATOM 1432 N N . ASP A 1 172 ? 0.155 7.530 -11.105 1.00 86.88 172 ASP A N 1
ATOM 1433 C CA . ASP A 1 172 ? -0.969 8.207 -10.487 1.00 86.88 172 ASP A CA 1
ATOM 1434 C C . ASP A 1 172 ? -1.187 7.644 -9.083 1.00 86.88 172 ASP A C 1
ATOM 1436 O O . ASP A 1 172 ? -0.988 6.454 -8.829 1.00 86.88 172 ASP A O 1
ATOM 1440 N N . VAL A 1 173 ? -1.586 8.514 -8.153 1.00 88.56 173 VAL A N 1
ATOM 1441 C CA . VAL A 1 173 ? -1.923 8.121 -6.781 1.00 88.56 173 VAL A CA 1
ATOM 1442 C C . VAL A 1 173 ? -3.334 8.557 -6.448 1.00 88.56 173 VAL A C 1
ATOM 1444 O O . VAL A 1 173 ? -3.693 9.719 -6.635 1.00 88.56 173 VAL A O 1
ATOM 1447 N N . SER A 1 174 ? -4.104 7.649 -5.857 1.00 90.38 174 SER A N 1
ATOM 1448 C CA . SER A 1 174 ? -5.396 7.961 -5.254 1.00 90.38 174 SER A CA 1
ATOM 1449 C C . SER A 1 174 ? -5.423 7.569 -3.776 1.00 90.38 174 SER A C 1
ATOM 1451 O O . SER A 1 174 ? -5.002 6.482 -3.392 1.00 90.38 174 SER A O 1
ATOM 1453 N N . GLU A 1 175 ? -5.908 8.465 -2.915 1.00 91.12 175 GLU A N 1
ATOM 1454 C CA . GLU A 1 175 ? -6.151 8.147 -1.504 1.00 91.12 175 GLU A CA 1
ATOM 1455 C C . GLU A 1 175 ? -7.532 7.498 -1.352 1.00 91.12 175 GLU A C 1
ATOM 1457 O O . GLU A 1 175 ? -8.553 8.076 -1.741 1.00 91.12 175 GLU A O 1
ATOM 1462 N N . ARG A 1 176 ? -7.583 6.317 -0.728 1.00 90.88 176 ARG A N 1
ATOM 1463 C CA . ARG A 1 176 ? -8.845 5.663 -0.365 1.00 90.88 176 ARG A CA 1
ATOM 1464 C C . ARG A 1 176 ? -9.314 6.221 0.974 1.00 90.88 176 ARG A C 1
ATOM 1466 O O . ARG A 1 176 ? -8.806 5.885 2.043 1.00 90.88 176 ARG A O 1
ATOM 1473 N N . ARG A 1 177 ? -10.289 7.126 0.910 1.00 86.06 177 ARG A N 1
ATOM 1474 C CA . ARG A 1 177 ? -10.847 7.790 2.094 1.00 86.06 177 ARG A CA 1
ATOM 1475 C C . ARG A 1 177 ? -11.775 6.857 2.868 1.00 86.06 177 ARG A C 1
ATOM 1477 O O . ARG A 1 177 ? -12.410 5.986 2.290 1.00 86.06 177 ARG A O 1
ATOM 1484 N N . ARG A 1 178 ? -11.905 7.120 4.172 1.00 82.81 178 ARG A N 1
ATOM 1485 C CA . ARG A 1 178 ? -12.826 6.441 5.106 1.00 82.81 178 ARG A CA 1
ATOM 1486 C C . ARG A 1 178 ? -12.555 4.962 5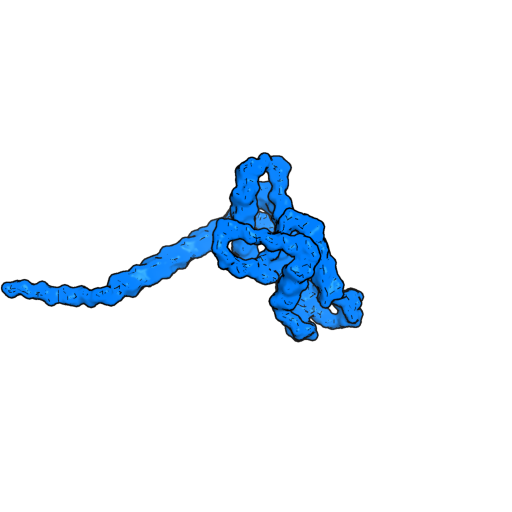.376 1.00 82.81 178 ARG A C 1
ATOM 1488 O O . ARG A 1 178 ? -13.328 4.366 6.107 1.00 82.81 178 ARG A O 1
ATOM 1495 N N . VAL A 1 179 ? -11.450 4.394 4.893 1.00 87.44 179 VAL A N 1
ATOM 1496 C CA . VAL A 1 179 ? -11.126 2.991 5.196 1.00 87.44 179 VAL A CA 1
ATOM 1497 C C . VAL A 1 179 ? -10.876 2.775 6.695 1.00 87.44 179 VAL A C 1
ATOM 1499 O O . VAL A 1 179 ? -11.316 1.782 7.258 1.00 87.44 179 VAL A O 1
ATOM 1502 N N . PHE A 1 180 ? -10.234 3.742 7.357 1.00 87.38 180 PHE A N 1
ATOM 1503 C CA . PHE A 1 180 ? -9.879 3.662 8.781 1.00 87.38 180 PHE A CA 1
ATOM 1504 C C . PHE A 1 180 ? -10.488 4.760 9.662 1.00 87.38 180 PHE A C 1
ATOM 1506 O O . PHE A 1 180 ? -10.121 4.854 10.836 1.00 87.38 180 PHE A O 1
ATOM 1513 N N . ASN A 1 181 ? -11.337 5.628 9.099 1.00 73.31 181 ASN A N 1
ATOM 1514 C CA . ASN A 1 181 ? -11.988 6.700 9.863 1.00 73.31 181 ASN A CA 1
ATOM 1515 C C . ASN A 1 181 ? -13.198 6.196 10.636 1.00 73.31 181 ASN A C 1
ATOM 1517 O O . ASN A 1 181 ? -13.794 5.167 10.230 1.00 73.31 181 ASN A O 1
#

Secondary structure (DSSP, 8-state):
--------TTHHHHHHHHHHHHHHHHHHHHHHHHHHHH--PPTT----HHHHHHHHHHHHHHHHHTTTS-TTS-----EEEEEE-HHHHHHTT--HHHHHHHHHTSTT--B---SSS-----TTEEEBS-HHHHHHHHHHHHHHH-HHHHT--PPP-EEEEEEEEEETTEEEEEEETTS--